Protein AF-A0A950ARW7-F1 (afdb_monomer_lite)

Structure (mmCIF, N/CA/C/O backbone):
data_AF-A0A950ARW7-F1
#
_entry.id   AF-A0A950ARW7-F1
#
loop_
_atom_site.group_PDB
_atom_site.id
_atom_site.type_symbol
_atom_site.label_atom_id
_atom_site.label_alt_id
_atom_site.label_comp_id
_atom_site.label_asym_id
_atom_site.label_entity_id
_atom_site.label_seq_id
_atom_site.pdbx_PDB_ins_code
_atom_site.Cartn_x
_atom_site.Cartn_y
_atom_site.Cartn_z
_atom_site.occupancy
_atom_site.B_iso_or_equiv
_atom_site.auth_seq_id
_atom_site.auth_comp_id
_atom_site.auth_asym_id
_atom_site.auth_atom_id
_atom_site.pdbx_PDB_model_num
ATOM 1 N N . MET A 1 1 ? -8.815 -13.427 31.956 1.00 40.75 1 MET A N 1
ATOM 2 C CA . MET A 1 1 ? -9.967 -13.671 31.059 1.00 40.75 1 MET A CA 1
ATOM 3 C C . MET A 1 1 ? -9.568 -13.318 29.632 1.00 40.75 1 MET A C 1
ATOM 5 O O . MET A 1 1 ? -9.245 -12.166 29.376 1.00 40.75 1 MET A O 1
ATOM 9 N N . ALA A 1 2 ? -9.499 -14.292 28.722 1.00 51.50 2 ALA A N 1
ATOM 10 C CA . ALA A 1 2 ? -9.146 -14.027 27.328 1.00 51.50 2 ALA A CA 1
ATOM 11 C C . ALA A 1 2 ? -10.356 -13.413 26.605 1.00 51.50 2 ALA A C 1
ATOM 13 O O . ALA A 1 2 ? -11.345 -14.097 26.350 1.00 51.50 2 ALA A O 1
ATOM 14 N N . GLY A 1 3 ? -10.300 -12.109 26.324 1.00 62.62 3 GLY A N 1
ATOM 15 C CA . GLY A 1 3 ? -11.359 -11.404 25.602 1.00 62.62 3 GLY A CA 1
ATOM 16 C C . GLY A 1 3 ? -11.624 -12.035 24.232 1.00 62.62 3 GLY A C 1
ATOM 17 O O . GLY A 1 3 ? -10.693 -12.389 23.504 1.00 62.62 3 GLY A O 1
ATOM 18 N N . LYS A 1 4 ? -12.904 -12.183 23.876 1.00 63.41 4 LYS A N 1
ATOM 19 C CA . LYS A 1 4 ? -13.348 -12.756 22.598 1.00 63.41 4 LYS A CA 1
ATOM 20 C C . LYS A 1 4 ? -12.755 -11.933 21.445 1.00 63.41 4 LYS A C 1
ATOM 22 O O . LYS A 1 4 ? -13.165 -10.796 21.219 1.00 63.41 4 LYS A O 1
ATOM 27 N N . ARG A 1 5 ? -11.769 -12.485 20.724 1.00 68.50 5 ARG A N 1
ATOM 28 C CA . ARG A 1 5 ? -11.152 -11.827 19.558 1.00 68.50 5 ARG A CA 1
ATOM 29 C C . ARG A 1 5 ? -12.230 -11.560 18.504 1.00 68.50 5 ARG A C 1
ATOM 31 O O . ARG A 1 5 ? -12.755 -12.500 17.909 1.00 68.50 5 ARG A O 1
ATOM 38 N N . ARG A 1 6 ? -12.548 -10.285 18.262 1.00 76.75 6 ARG A N 1
ATOM 39 C CA . ARG A 1 6 ? -13.436 -9.877 17.165 1.00 76.75 6 ARG A CA 1
ATOM 40 C C . ARG A 1 6 ? -12.775 -10.244 15.831 1.00 76.75 6 ARG A C 1
ATOM 42 O O . ARG A 1 6 ? -11.646 -9.839 15.557 1.00 76.75 6 ARG A O 1
ATOM 49 N N . ARG A 1 7 ? -13.458 -11.051 15.015 1.00 79.19 7 ARG A N 1
ATOM 50 C CA . ARG A 1 7 ? -13.048 -11.341 13.633 1.00 79.19 7 ARG A CA 1
ATOM 51 C C . ARG A 1 7 ? -13.668 -10.285 12.720 1.00 79.19 7 ARG A C 1
ATOM 53 O O . ARG A 1 7 ? -14.882 -10.143 12.697 1.00 79.19 7 ARG A O 1
ATOM 60 N N . HIS A 1 8 ? -12.828 -9.572 11.976 1.00 85.56 8 HIS A N 1
ATOM 61 C CA . HIS A 1 8 ? -13.255 -8.633 10.936 1.00 85.56 8 HIS A CA 1
ATOM 62 C C . HIS A 1 8 ? -13.233 -9.316 9.563 1.00 85.56 8 HIS A C 1
ATOM 64 O O . HIS A 1 8 ? -12.335 -10.131 9.309 1.00 85.56 8 HIS A O 1
ATOM 70 N N . SER A 1 9 ? -14.190 -8.976 8.693 1.00 84.88 9 SER A N 1
ATOM 71 C CA . SER A 1 9 ? -14.222 -9.448 7.302 1.00 84.88 9 SER A CA 1
ATOM 72 C C . SER A 1 9 ? -13.015 -8.928 6.511 1.00 84.88 9 SER A C 1
ATOM 74 O O . SER A 1 9 ? -12.373 -7.951 6.902 1.00 84.88 9 SER A O 1
ATOM 76 N N . ALA A 1 10 ? -12.682 -9.591 5.399 1.00 78.38 10 ALA A N 1
ATOM 77 C CA . ALA A 1 10 ? -11.599 -9.149 4.518 1.00 78.38 10 ALA A CA 1
ATOM 78 C C . ALA A 1 10 ? -11.880 -7.756 3.926 1.00 78.38 10 ALA A C 1
ATOM 80 O O . ALA A 1 10 ? -11.010 -6.890 3.990 1.00 78.38 10 ALA A O 1
ATOM 81 N N . SER A 1 11 ? -13.113 -7.521 3.466 1.00 76.19 11 SER A N 1
ATOM 82 C CA . SER A 1 11 ? -13.571 -6.235 2.925 1.00 76.19 11 SER A CA 1
ATOM 83 C C . SER A 1 11 ? -13.429 -5.088 3.928 1.00 76.19 11 SER A C 1
ATOM 85 O O . SER A 1 11 ? -12.872 -4.047 3.598 1.00 76.19 11 SER A O 1
ATOM 87 N N . PHE A 1 12 ? -13.825 -5.304 5.185 1.00 88.31 12 PHE A N 1
ATOM 88 C CA . PHE A 1 12 ? -13.695 -4.293 6.237 1.00 88.31 12 PHE A CA 1
ATOM 89 C C . PHE A 1 12 ? -12.229 -3.957 6.536 1.00 88.31 12 PHE A C 1
ATOM 91 O O . PHE A 1 12 ? -11.867 -2.796 6.702 1.00 88.31 12 PHE A O 1
ATOM 98 N N . LYS A 1 13 ? -11.352 -4.969 6.586 1.00 88.06 13 LYS A N 1
ATOM 99 C CA . LYS A 1 13 ? -9.912 -4.735 6.779 1.00 88.06 13 LYS A CA 1
ATOM 100 C C . LYS A 1 13 ? -9.313 -3.942 5.619 1.00 88.06 13 LYS A C 1
ATOM 102 O O . LYS A 1 13 ? -8.503 -3.053 5.868 1.00 88.06 13 LYS A O 1
ATOM 107 N N . ALA A 1 14 ? -9.709 -4.259 4.384 1.00 83.06 14 ALA A N 1
ATOM 108 C CA . ALA A 1 14 ? -9.261 -3.553 3.187 1.00 83.06 14 ALA A CA 1
ATOM 109 C C . ALA A 1 14 ? -9.722 -2.088 3.189 1.00 83.06 14 ALA A C 1
ATOM 111 O O . ALA A 1 14 ? -8.919 -1.200 2.914 1.00 83.06 14 ALA A O 1
ATOM 112 N N . GLU A 1 15 ? -10.971 -1.824 3.573 1.00 86.69 15 GLU A N 1
ATOM 113 C CA . GLU A 1 15 ? -11.518 -0.469 3.690 1.00 86.69 15 GLU A CA 1
ATOM 114 C C . GLU A 1 15 ? -10.745 0.372 4.716 1.00 86.69 15 GLU A C 1
ATOM 116 O O . GLU A 1 15 ? -10.244 1.451 4.395 1.00 86.69 15 GLU A O 1
ATOM 121 N N . VAL A 1 16 ? -10.557 -0.155 5.929 1.00 90.50 16 VAL A N 1
ATOM 122 C CA . VAL A 1 16 ? -9.812 0.536 6.993 1.00 90.50 16 VAL A CA 1
ATOM 123 C C . VAL A 1 16 ? -8.348 0.765 6.596 1.00 90.50 16 VAL A C 1
ATOM 125 O O . VAL A 1 16 ? -7.787 1.827 6.870 1.00 90.50 16 VAL A O 1
ATOM 128 N N . ALA A 1 17 ? -7.721 -0.204 5.924 1.00 87.25 17 ALA A N 1
ATOM 129 C CA . ALA A 1 17 ? -6.361 -0.066 5.413 1.00 87.25 17 ALA A CA 1
ATOM 130 C C . ALA A 1 17 ? -6.249 1.017 4.328 1.00 87.25 17 ALA A C 1
ATOM 132 O O . ALA A 1 17 ? -5.280 1.776 4.331 1.00 87.25 17 ALA A O 1
ATOM 133 N N . LEU A 1 18 ? -7.239 1.115 3.434 1.00 86.56 18 LEU A N 1
ATOM 134 C CA . LEU A 1 18 ? -7.289 2.121 2.374 1.00 86.56 18 LEU A CA 1
ATOM 135 C C . LEU A 1 18 ? -7.442 3.532 2.957 1.00 86.56 18 LEU A C 1
ATOM 137 O O . LEU A 1 18 ? -6.698 4.435 2.580 1.00 86.56 18 LEU A O 1
ATOM 141 N N . GLU A 1 19 ? -8.344 3.719 3.922 1.00 90.12 19 GLU A N 1
ATOM 142 C CA . GLU A 1 19 ? -8.496 4.996 4.633 1.00 90.12 19 GLU A CA 1
ATOM 143 C C . GLU A 1 19 ? -7.210 5.392 5.379 1.00 90.12 19 GLU A C 1
ATOM 145 O O . GLU A 1 19 ? -6.797 6.552 5.351 1.00 90.12 19 GLU A O 1
ATOM 150 N N . ALA A 1 20 ? -6.507 4.423 5.973 1.00 90.88 20 ALA A N 1
ATOM 151 C CA . ALA A 1 20 ? -5.210 4.659 6.605 1.00 90.88 20 ALA A CA 1
ATOM 152 C C . ALA A 1 20 ? -4.082 4.967 5.595 1.00 90.88 20 ALA A C 1
ATOM 154 O O . ALA A 1 20 ? -3.117 5.670 5.927 1.00 90.88 20 ALA A O 1
ATOM 155 N N . ALA A 1 21 ? -4.165 4.436 4.373 1.00 86.00 21 ALA A N 1
ATOM 156 C CA . ALA A 1 21 ? -3.211 4.696 3.296 1.00 86.00 21 ALA A CA 1
ATOM 157 C C . ALA A 1 21 ? -3.384 6.095 2.689 1.00 86.00 21 ALA A C 1
ATOM 159 O O . ALA A 1 21 ? -2.381 6.729 2.379 1.00 86.00 21 ALA A O 1
ATOM 160 N N . LYS A 1 22 ? -4.620 6.613 2.615 1.00 87.75 22 LYS A N 1
ATOM 161 C CA . LYS A 1 22 ? -4.919 7.982 2.153 1.00 87.75 22 LYS A CA 1
ATOM 162 C C . LYS A 1 22 ? -4.311 9.080 3.031 1.00 87.75 22 LYS A C 1
ATOM 164 O O . LYS A 1 22 ? -4.230 10.217 2.588 1.00 87.75 22 LYS A O 1
ATOM 169 N N . GLN A 1 23 ? -3.928 8.762 4.274 1.00 87.56 23 GLN A N 1
ATOM 170 C CA . GLN A 1 23 ? -3.320 9.695 5.241 1.00 87.56 23 GLN A CA 1
ATOM 171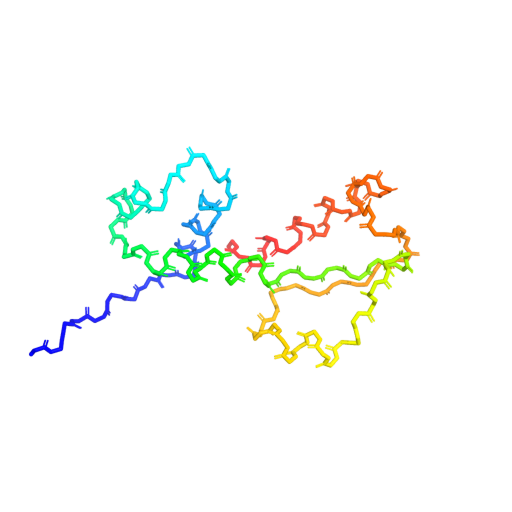 C C . GLN A 1 23 ? -4.142 10.968 5.527 1.00 87.56 23 GLN A C 1
ATOM 173 O O . GLN A 1 23 ? -3.640 11.902 6.139 1.00 87.56 23 GLN A O 1
ATOM 178 N N . THR A 1 24 ? -5.427 10.993 5.167 1.00 93.06 24 THR A N 1
ATOM 179 C CA . THR A 1 24 ? -6.338 12.114 5.447 1.00 93.06 24 THR A CA 1
ATOM 180 C C . THR A 1 24 ? -6.734 12.208 6.918 1.00 93.06 24 THR A C 1
ATOM 182 O O . THR A 1 24 ? -7.207 13.246 7.363 1.00 93.06 24 THR A O 1
ATOM 185 N N . LYS A 1 25 ? -6.616 11.099 7.655 1.00 92.06 25 LYS A N 1
ATOM 186 C CA . LYS A 1 25 ? -6.936 10.990 9.079 1.00 92.06 25 LYS A CA 1
ATOM 187 C C . LYS A 1 25 ? -5.828 10.226 9.787 1.00 92.06 25 LYS A C 1
ATOM 189 O O . LYS A 1 25 ? -5.197 9.340 9.203 1.00 92.06 25 LYS A O 1
ATOM 194 N N . THR A 1 26 ? -5.604 10.547 11.051 1.00 95.00 26 THR A N 1
ATOM 195 C CA . THR A 1 26 ? -4.644 9.841 11.895 1.00 95.00 26 THR A CA 1
ATOM 196 C C . THR A 1 26 ? -5.151 8.442 12.247 1.00 95.00 26 THR A C 1
ATOM 198 O O . THR A 1 26 ? -6.349 8.152 12.245 1.00 95.00 26 THR A O 1
ATOM 201 N N . ILE A 1 27 ? -4.229 7.551 12.613 1.00 90.44 27 ILE A N 1
ATOM 202 C CA . ILE A 1 27 ? -4.573 6.186 13.037 1.00 90.44 27 ILE A CA 1
ATOM 203 C C . ILE A 1 27 ? -5.460 6.204 14.293 1.00 90.44 27 ILE A C 1
ATOM 205 O O . ILE A 1 27 ? -6.329 5.348 14.438 1.00 90.44 27 ILE A O 1
ATOM 209 N N . ALA A 1 28 ? -5.281 7.189 15.179 1.00 91.94 28 ALA A N 1
ATOM 210 C CA . ALA A 1 28 ? -6.095 7.348 16.382 1.00 91.94 28 ALA A CA 1
ATOM 211 C C . ALA A 1 28 ? -7.553 7.719 16.056 1.00 91.94 28 ALA A C 1
ATOM 213 O O . ALA A 1 28 ? -8.483 7.157 16.634 1.00 91.94 28 ALA A O 1
ATOM 214 N N . GLU A 1 29 ? -7.767 8.612 15.088 1.00 92.94 29 GLU A N 1
ATOM 215 C CA . GLU A 1 29 ? -9.112 8.969 14.621 1.00 92.94 29 GLU A CA 1
ATOM 216 C C . GLU A 1 29 ? -9.794 7.789 13.924 1.00 92.94 29 GLU A C 1
ATOM 218 O O . GLU A 1 29 ? -10.959 7.495 14.198 1.00 92.94 29 GLU A O 1
ATOM 223 N N . LEU A 1 30 ? -9.056 7.062 13.077 1.00 93.75 30 LEU A N 1
ATOM 224 C CA . LEU A 1 30 ? -9.536 5.837 12.428 1.00 93.75 30 LEU A CA 1
ATOM 225 C C . LEU A 1 30 ? -9.900 4.757 13.452 1.00 93.75 30 LEU A C 1
ATOM 227 O O . LEU A 1 30 ? -10.946 4.123 13.328 1.00 93.75 30 LEU A O 1
ATOM 231 N N . ALA A 1 31 ? -9.094 4.594 14.501 1.00 93.94 31 ALA A N 1
ATOM 232 C CA . ALA A 1 31 ? -9.378 3.669 15.593 1.00 93.94 31 ALA A CA 1
ATOM 233 C C . ALA A 1 31 ? -10.700 3.992 16.296 1.00 93.94 31 ALA A C 1
ATOM 235 O O . ALA A 1 31 ? -11.484 3.084 16.581 1.00 93.94 31 ALA A O 1
ATOM 236 N N . LYS A 1 32 ? -10.979 5.283 16.514 1.00 93.94 32 LYS A N 1
ATOM 237 C CA . LYS A 1 32 ? -12.234 5.743 17.115 1.00 93.94 32 LYS A CA 1
ATOM 238 C C . LYS A 1 32 ? -13.435 5.511 16.194 1.00 93.94 32 LYS A C 1
ATOM 240 O O . LYS A 1 32 ? -14.440 4.981 16.658 1.00 93.94 32 LYS A O 1
ATOM 245 N N . MET A 1 33 ? -13.341 5.869 14.910 1.00 93.25 33 MET A N 1
ATOM 246 C CA . MET A 1 33 ? -14.463 5.725 13.965 1.00 93.25 33 MET A CA 1
ATOM 247 C C . MET A 1 33 ? -14.808 4.265 13.678 1.00 93.25 33 MET A C 1
ATOM 249 O O . MET A 1 33 ? -15.975 3.890 13.720 1.00 93.25 33 MET A O 1
ATOM 253 N N . PHE A 1 34 ? -13.800 3.435 13.408 1.00 92.50 34 PHE A N 1
ATOM 254 C CA . PHE A 1 34 ? -14.009 2.038 13.027 1.00 92.50 34 PHE A CA 1
ATOM 255 C C . PHE A 1 34 ? -14.077 1.087 14.232 1.00 92.50 34 PHE A C 1
ATOM 257 O O . PHE A 1 34 ? -14.316 -0.106 14.053 1.00 92.50 34 PHE A O 1
ATOM 264 N N . GLN A 1 35 ? -13.877 1.591 15.457 1.00 91.19 35 GLN A N 1
ATOM 265 C CA . GLN A 1 35 ? -13.777 0.801 16.694 1.00 91.19 35 GLN A CA 1
ATOM 266 C C . GLN A 1 35 ? -12.757 -0.348 16.591 1.00 91.19 35 GLN A C 1
ATOM 268 O O . GLN A 1 35 ? -12.998 -1.476 17.036 1.00 91.19 35 GLN A O 1
ATOM 273 N N . VAL A 1 36 ? -11.608 -0.057 15.983 1.00 92.62 36 VAL A N 1
ATOM 274 C CA . VAL A 1 36 ? -10.500 -0.998 15.775 1.00 92.62 36 VAL A CA 1
ATOM 275 C C . VAL A 1 36 ? -9.287 -0.513 16.552 1.00 92.62 36 VAL A C 1
ATOM 277 O O . VAL A 1 36 ? -9.018 0.681 16.625 1.00 92.62 36 VAL A O 1
ATOM 280 N N . HIS A 1 37 ? -8.509 -1.435 17.113 1.00 93.12 37 HIS A N 1
ATOM 281 C CA . HIS A 1 37 ? -7.290 -1.065 17.822 1.00 93.12 37 HIS A CA 1
ATOM 282 C C . HIS A 1 37 ? -6.234 -0.463 16.861 1.00 93.12 37 HIS A C 1
ATOM 284 O O . HIS A 1 37 ? -5.971 -1.067 15.817 1.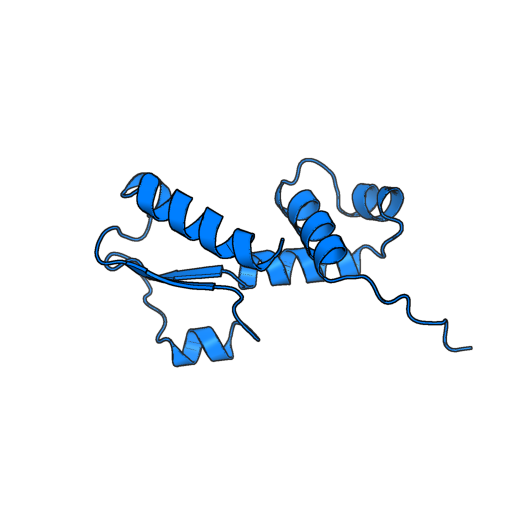00 93.12 37 HIS A O 1
ATOM 290 N N . PRO A 1 38 ? -5.541 0.643 17.212 1.00 92.62 38 PRO A N 1
ATOM 291 C CA . PRO A 1 38 ? -4.569 1.321 16.339 1.00 92.62 38 PRO A CA 1
ATOM 292 C C . PRO A 1 38 ? -3.523 0.400 15.695 1.00 92.62 38 PRO A C 1
ATOM 294 O O . PRO A 1 38 ? -3.241 0.495 14.504 1.00 92.62 38 PRO A O 1
ATOM 297 N N . VAL A 1 39 ? -2.989 -0.556 16.463 1.00 93.31 39 VAL A N 1
ATOM 298 C CA . VAL A 1 39 ? -1.998 -1.532 15.965 1.00 93.31 39 VAL A CA 1
ATOM 299 C C . VAL A 1 39 ? -2.549 -2.387 14.818 1.00 93.31 39 VAL A C 1
ATOM 301 O O . VAL A 1 39 ? -1.815 -2.685 13.879 1.00 93.31 39 VAL A O 1
ATOM 304 N N . GLN A 1 40 ? -3.831 -2.766 14.858 1.00 90.56 40 GLN A N 1
ATOM 305 C CA . GLN A 1 40 ? -4.445 -3.557 13.787 1.00 90.56 40 GLN A CA 1
ATOM 306 C C . GLN A 1 40 ? -4.568 -2.736 12.502 1.00 90.56 40 GLN A C 1
ATOM 308 O O . GLN A 1 40 ? -4.281 -3.251 11.427 1.00 90.56 40 GLN A O 1
ATOM 313 N N . ILE A 1 41 ? -4.906 -1.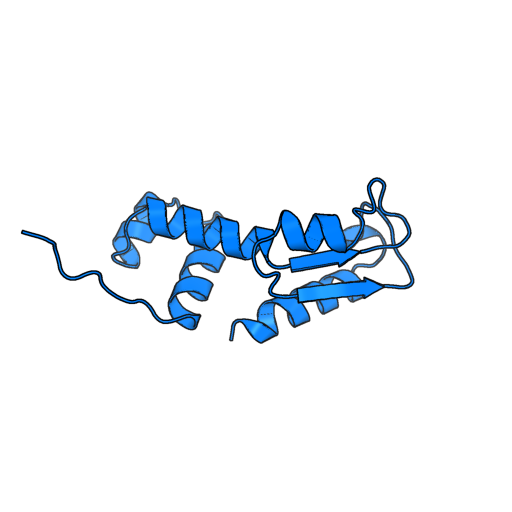450 12.618 1.00 91.56 41 ILE A N 1
ATOM 314 C CA . ILE A 1 41 ? -4.979 -0.523 11.481 1.00 91.56 41 ILE A CA 1
ATOM 315 C C . ILE A 1 41 ? -3.605 -0.380 10.823 1.00 91.56 41 ILE A C 1
ATOM 317 O O . ILE A 1 41 ? -3.491 -0.514 9.607 1.00 91.56 41 ILE A O 1
ATOM 321 N N . SER A 1 42 ? -2.545 -0.188 11.617 1.00 89.19 42 SER A N 1
ATOM 322 C CA . SER A 1 42 ? -1.169 -0.133 11.106 1.00 89.19 42 SER A CA 1
ATOM 323 C C . SER A 1 42 ? -0.769 -1.420 10.385 1.00 89.19 42 SER A C 1
ATOM 325 O O . SER A 1 42 ? -0.158 -1.369 9.320 1.00 89.19 42 SER A O 1
ATOM 327 N N . GLN A 1 43 ? -1.127 -2.579 10.944 1.00 87.38 43 GLN A N 1
ATOM 328 C CA . GLN A 1 43 ? -0.848 -3.875 10.327 1.00 87.38 43 GLN A CA 1
ATOM 329 C C . GLN A 1 43 ? -1.598 -4.054 9.007 1.00 87.38 43 GLN A C 1
ATOM 331 O O . GLN A 1 43 ? -0.987 -4.481 8.033 1.00 87.38 43 GLN A O 1
ATOM 336 N N . TRP A 1 44 ? -2.886 -3.709 8.942 1.00 87.94 44 TRP A N 1
ATOM 337 C CA . TRP A 1 44 ? -3.669 -3.838 7.710 1.00 87.94 44 TRP A CA 1
ATOM 338 C C . TRP A 1 44 ? -3.212 -2.847 6.641 1.00 87.94 44 TRP A C 1
ATOM 340 O O . TRP A 1 44 ? -3.089 -3.232 5.484 1.00 87.94 44 TRP A O 1
ATOM 350 N N . LYS A 1 45 ? -2.863 -1.609 7.022 1.00 87.19 45 LYS A N 1
ATOM 351 C CA . LYS A 1 45 ? -2.219 -0.641 6.121 1.00 87.19 45 LYS A CA 1
ATOM 352 C C . LYS A 1 45 ? -0.928 -1.210 5.542 1.00 87.19 45 LYS A C 1
ATOM 354 O O . LYS A 1 45 ? -0.723 -1.152 4.336 1.00 87.19 45 LYS A O 1
ATOM 359 N N . LYS A 1 46 ? -0.067 -1.770 6.393 1.00 83.00 46 LYS A N 1
ATOM 360 C CA . LYS A 1 46 ? 1.182 -2.389 5.950 1.00 83.00 46 LYS A CA 1
ATOM 361 C C . LYS A 1 46 ? 0.9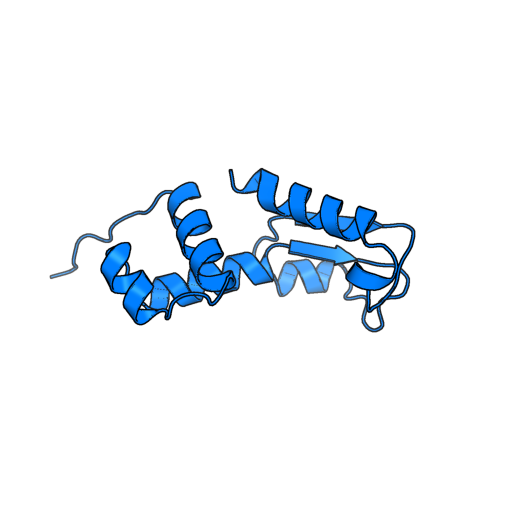14 -3.552 4.993 1.00 83.00 46 LYS A C 1
ATOM 363 O O . LYS A 1 46 ? 1.461 -3.555 3.906 1.00 83.00 46 LYS A O 1
ATOM 368 N N . GLN A 1 47 ? 0.016 -4.472 5.348 1.00 77.44 47 GLN A N 1
ATOM 369 C CA . GLN A 1 47 ? -0.373 -5.601 4.490 1.00 77.44 47 GLN A CA 1
ATOM 370 C C . GLN A 1 47 ? -0.920 -5.159 3.129 1.00 77.44 47 GLN A C 1
ATOM 372 O O . GLN A 1 47 ? -0.651 -5.813 2.127 1.00 77.44 47 GLN A O 1
ATOM 377 N N . LEU A 1 48 ? -1.672 -4.058 3.089 1.00 76.81 48 LEU A N 1
ATOM 378 C CA . LEU A 1 48 ? -2.193 -3.489 1.852 1.00 76.81 48 LEU A CA 1
ATOM 379 C C . LEU A 1 48 ? -1.069 -2.968 0.947 1.00 76.81 48 LEU A C 1
ATOM 381 O O . LEU A 1 48 ? -1.061 -3.259 -0.244 1.00 76.81 48 LEU A O 1
ATOM 385 N N . LEU A 1 49 ? -0.123 -2.217 1.516 1.00 73.75 49 LEU A N 1
ATOM 386 C CA . LEU A 1 49 ? 1.008 -1.639 0.782 1.00 73.75 49 LEU A CA 1
ATOM 387 C C . LEU A 1 49 ? 2.026 -2.703 0.350 1.00 73.75 49 LEU A C 1
ATOM 389 O O . LEU A 1 49 ? 2.579 -2.626 -0.740 1.00 73.75 49 LEU A O 1
ATOM 393 N N . ASP A 1 50 ? 2.216 -3.722 1.182 1.00 68.62 50 ASP A N 1
ATOM 394 C CA . ASP A 1 50 ? 3.094 -4.866 0.938 1.00 68.62 50 ASP A CA 1
ATOM 395 C C . ASP A 1 50 ? 2.474 -5.876 -0.056 1.00 68.62 50 ASP A C 1
ATOM 397 O O . ASP A 1 50 ? 3.148 -6.775 -0.553 1.00 68.62 50 ASP A O 1
ATOM 401 N N . GLY A 1 51 ? 1.173 -5.773 -0.338 1.00 62.91 51 GLY A N 1
ATOM 402 C CA . GLY A 1 51 ? 0.421 -6.777 -1.088 1.00 62.91 51 GLY A CA 1
ATOM 403 C C . GLY A 1 51 ? 0.490 -6.662 -2.611 1.00 62.91 51 GLY A C 1
ATOM 404 O O . GLY A 1 51 ? 0.130 -7.620 -3.292 1.00 62.91 51 GLY A O 1
ATOM 405 N N . ALA A 1 52 ? 0.922 -5.531 -3.166 1.00 58.88 52 ALA A N 1
ATOM 406 C CA . ALA A 1 52 ? 0.873 -5.281 -4.605 1.00 58.88 52 ALA A CA 1
ATOM 407 C C . ALA A 1 52 ? 2.264 -4.945 -5.151 1.00 58.88 52 ALA A C 1
ATOM 409 O O . ALA A 1 52 ? 2.797 -3.871 -4.889 1.00 58.88 52 ALA A O 1
ATOM 410 N N . ALA A 1 53 ? 2.836 -5.851 -5.947 1.00 63.31 53 ALA A N 1
ATOM 411 C CA . ALA A 1 53 ? 4.115 -5.637 -6.617 1.00 63.31 53 ALA A CA 1
ATOM 412 C C . ALA A 1 53 ? 3.933 -5.727 -8.138 1.00 63.31 53 ALA A C 1
ATOM 414 O O . ALA A 1 53 ? 3.487 -6.744 -8.665 1.00 63.31 53 ALA A O 1
ATOM 415 N N . SER A 1 54 ? 4.294 -4.667 -8.860 1.00 59.75 54 SER A N 1
ATOM 416 C CA . SER A 1 54 ? 4.410 -4.696 -10.322 1.00 59.75 54 SER A CA 1
ATOM 417 C C . SER A 1 54 ? 5.877 -4.530 -10.695 1.00 59.75 54 SER A C 1
ATOM 419 O O . SER A 1 54 ? 6.518 -3.581 -10.254 1.00 59.75 54 SER A O 1
ATOM 421 N N . LE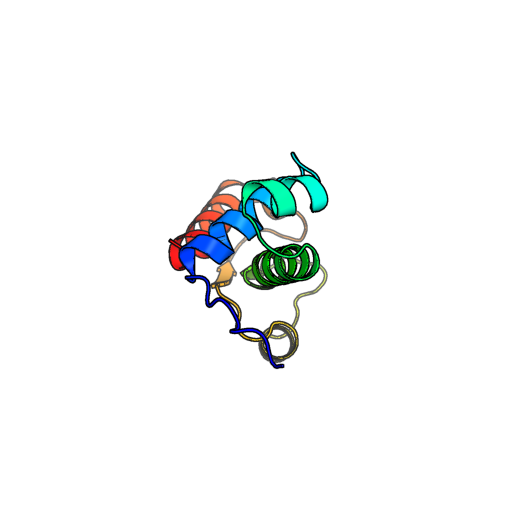U A 1 55 ? 6.419 -5.464 -11.476 1.00 63.41 55 LEU A N 1
ATOM 422 C CA . LEU A 1 55 ? 7.796 -5.403 -11.954 1.00 63.41 55 LEU A CA 1
ATOM 423 C C . LEU A 1 55 ? 7.840 -4.711 -13.313 1.00 63.41 55 LEU A C 1
ATOM 425 O O . LEU A 1 55 ? 7.429 -5.289 -14.322 1.00 63.41 55 LEU A O 1
ATOM 429 N N . PHE A 1 56 ? 8.371 -3.491 -13.310 1.00 69.19 56 PHE A N 1
ATOM 430 C CA . PHE A 1 56 ? 8.678 -2.715 -14.504 1.00 69.19 56 PHE A CA 1
ATOM 431 C C . PHE A 1 56 ? 10.100 -3.042 -14.998 1.00 69.19 56 PHE A C 1
ATOM 433 O O . PHE A 1 56 ? 11.013 -3.227 -14.187 1.00 69.19 56 PHE A O 1
ATOM 440 N N . PRO A 1 57 ? 10.330 -3.145 -16.317 1.00 67.94 57 PRO A N 1
ATOM 441 C CA . PRO A 1 57 ? 11.611 -3.572 -16.865 1.00 67.94 57 PRO A CA 1
ATOM 442 C C . PRO A 1 57 ? 12.722 -2.536 -16.686 1.00 67.94 57 PRO A C 1
ATOM 444 O O . PRO A 1 57 ? 13.876 -2.914 -16.719 1.00 67.94 57 PRO A O 1
ATOM 447 N N . GLY A 1 58 ? 12.445 -1.255 -16.469 1.00 70.50 58 GLY A N 1
ATOM 448 C CA . GLY A 1 58 ? 13.457 -0.234 -16.159 1.00 70.50 58 GLY A CA 1
ATOM 449 C C . GLY A 1 58 ? 13.656 0.015 -14.658 1.00 70.50 58 GLY A C 1
ATOM 450 O O . GLY A 1 58 ? 14.257 1.017 -14.289 1.00 70.50 58 GLY A O 1
ATOM 451 N N . GLU A 1 59 ? 13.103 -0.834 -13.787 1.00 72.44 59 GLU A N 1
ATOM 452 C CA . GLU A 1 59 ? 13.248 -0.709 -12.333 1.00 72.44 59 GLU A CA 1
ATOM 453 C C . GLU A 1 59 ? 14.713 -0.928 -11.907 1.00 72.44 59 GLU A C 1
ATOM 455 O O . GLU A 1 59 ? 15.364 -1.869 -12.378 1.00 72.44 59 GLU A O 1
ATOM 460 N N . ILE A 1 60 ? 15.223 -0.069 -11.012 1.00 69.06 60 ILE A N 1
ATOM 461 C CA . ILE A 1 60 ? 16.620 -0.072 -10.535 1.00 69.06 60 ILE A CA 1
ATOM 462 C C . ILE A 1 60 ? 16.906 -1.362 -9.764 1.00 69.06 60 ILE A C 1
ATOM 464 O O . ILE A 1 60 ? 17.980 -1.949 -9.893 1.00 69.06 60 ILE A O 1
ATOM 468 N N . TYR A 1 61 ? 15.926 -1.839 -8.993 1.00 67.12 61 TYR A N 1
ATOM 469 C CA . TYR A 1 61 ? 16.028 -3.089 -8.252 1.00 67.12 61 TYR A CA 1
ATOM 470 C C . TYR A 1 61 ? 14.917 -4.067 -8.641 1.00 67.12 61 TYR A C 1
ATOM 472 O O . TYR A 1 61 ? 13.805 -4.049 -8.112 1.00 67.12 61 TYR A O 1
ATOM 480 N N . ARG A 1 62 ? 15.237 -4.988 -9.555 1.00 67.00 62 ARG A N 1
ATOM 481 C CA . ARG A 1 62 ? 14.341 -6.086 -9.938 1.00 67.00 62 ARG A CA 1
ATOM 482 C C . ARG A 1 62 ? 14.522 -7.252 -8.978 1.00 67.00 62 ARG A C 1
ATOM 484 O O . ARG A 1 62 ? 15.293 -8.174 -9.244 1.00 67.00 62 ARG A O 1
ATOM 491 N N . ALA A 1 63 ? 13.812 -7.209 -7.854 1.00 65.75 63 ALA A N 1
ATOM 492 C CA . ALA A 1 63 ? 13.799 -8.324 -6.916 1.00 65.75 63 ALA A CA 1
ATOM 493 C C . ALA A 1 63 ? 13.380 -9.623 -7.644 1.00 65.75 63 ALA A C 1
ATOM 495 O O . ALA A 1 63 ? 12.329 -9.648 -8.298 1.00 65.75 63 ALA A O 1
ATOM 496 N N . PRO A 1 64 ? 14.166 -10.715 -7.549 1.00 71.69 64 PRO A N 1
ATOM 497 C CA . PRO A 1 64 ? 13.741 -12.016 -8.041 1.00 71.69 64 PRO A CA 1
ATOM 498 C C . PRO A 1 64 ? 12.406 -12.408 -7.408 1.00 71.69 64 PRO A C 1
ATOM 500 O O . PRO A 1 64 ? 12.191 -12.189 -6.217 1.00 71.69 64 PRO A O 1
ATOM 503 N N . ARG A 1 65 ? 11.521 -13.042 -8.184 1.00 68.00 65 ARG A N 1
ATOM 504 C CA . ARG A 1 65 ? 10.177 -13.430 -7.723 1.00 68.00 65 ARG A CA 1
ATOM 505 C C . ARG A 1 65 ? 10.208 -14.214 -6.404 1.00 68.00 65 ARG A C 1
ATOM 507 O O . ARG A 1 65 ? 9.406 -13.940 -5.524 1.00 68.00 65 ARG A O 1
ATOM 514 N N . SER A 1 66 ? 11.181 -15.109 -6.237 1.00 73.06 66 SER A N 1
ATOM 515 C CA . SER A 1 66 ? 11.380 -15.898 -5.014 1.00 73.06 66 SER A CA 1
ATOM 516 C C . SER A 1 66 ? 11.705 -15.055 -3.774 1.00 73.06 66 SER A C 1
ATOM 518 O O . SER A 1 66 ? 11.339 -15.428 -2.662 1.00 73.06 66 SER A O 1
ATOM 520 N N . TRP A 1 67 ? 12.378 -13.914 -3.947 1.00 71.06 67 TRP A N 1
ATOM 521 C CA . TRP A 1 67 ? 12.619 -12.940 -2.882 1.00 71.06 67 TRP A CA 1
ATOM 522 C C . TRP A 1 67 ? 11.361 -12.131 -2.578 1.00 71.06 67 TRP A C 1
ATOM 524 O O . TRP A 1 67 ? 11.016 -11.969 -1.411 1.00 71.06 67 TRP A O 1
ATOM 534 N N . THR A 1 68 ? 10.639 -11.683 -3.608 1.00 67.38 68 THR A N 1
ATOM 535 C CA . THR A 1 68 ? 9.349 -10.994 -3.459 1.00 67.38 68 THR A CA 1
ATOM 536 C C . THR A 1 68 ? 8.347 -11.876 -2.707 1.00 67.38 68 THR A C 1
ATOM 538 O O . THR A 1 68 ? 7.781 -11.448 -1.712 1.00 67.38 68 THR A O 1
ATOM 541 N N . GLU A 1 69 ? 8.192 -13.140 -3.096 1.00 67.75 69 GLU A N 1
ATOM 542 C CA . GLU A 1 69 ? 7.277 -14.095 -2.451 1.00 67.75 69 GLU A CA 1
ATOM 543 C C . GLU A 1 69 ? 7.680 -14.448 -1.010 1.00 67.75 69 GLU A C 1
ATOM 545 O O . GLU A 1 69 ? 6.826 -14.775 -0.186 1.00 67.75 69 GLU A O 1
ATOM 550 N N . ARG A 1 70 ? 8.977 -14.377 -0.681 1.00 68.38 70 ARG A N 1
ATOM 551 C CA . ARG A 1 70 ? 9.479 -14.623 0.678 1.00 68.38 70 ARG A CA 1
ATOM 552 C C . ARG A 1 70 ? 9.295 -13.410 1.591 1.00 68.38 70 ARG A C 1
ATOM 554 O O . ARG A 1 70 ? 8.945 -13.580 2.758 1.00 68.38 70 ARG A O 1
ATOM 561 N N . SER A 1 71 ? 9.553 -12.210 1.076 1.00 62.41 71 SER A N 1
ATOM 562 C CA . SER A 1 71 ? 9.471 -10.953 1.831 1.00 62.41 71 SER A CA 1
ATOM 563 C C . SER A 1 71 ? 8.029 -10.478 1.999 1.00 62.41 71 SER A C 1
ATOM 565 O O . SER A 1 71 ? 7.647 -10.026 3.078 1.00 62.41 71 SER A O 1
ATOM 567 N N . TYR A 1 72 ? 7.210 -10.633 0.960 1.00 62.84 72 TYR A N 1
ATOM 568 C CA . TYR A 1 72 ? 5.791 -10.317 0.983 1.00 62.84 72 TYR A CA 1
ATOM 569 C C . TYR A 1 72 ? 5.018 -11.599 1.272 1.00 62.84 72 TYR A C 1
ATOM 571 O O . TYR A 1 72 ? 4.826 -12.451 0.410 1.00 62.84 72 TYR A O 1
ATOM 579 N N . ARG A 1 73 ? 4.598 -11.774 2.527 1.00 57.41 73 ARG A N 1
ATOM 580 C CA . ARG A 1 73 ? 3.839 -12.956 2.947 1.00 57.41 73 ARG A CA 1
ATOM 581 C C . ARG A 1 73 ? 2.445 -12.899 2.297 1.00 57.41 73 ARG A C 1
ATOM 583 O O . ARG A 1 73 ? 1.551 -12.271 2.853 1.00 57.41 73 ARG A O 1
ATOM 590 N N . ASN A 1 74 ? 2.285 -13.578 1.157 1.00 57.84 74 ASN A N 1
ATOM 591 C CA . ASN A 1 74 ? 1.066 -13.671 0.335 1.00 57.84 74 ASN A CA 1
ATOM 592 C C . ASN A 1 74 ? 0.727 -12.384 -0.461 1.00 57.84 74 ASN A C 1
ATOM 594 O O . ASN A 1 74 ? -0.195 -11.661 -0.075 1.00 57.84 74 ASN A O 1
ATOM 598 N N . PRO A 1 75 ? 1.453 -12.076 -1.556 1.00 62.41 75 PRO A N 1
ATOM 599 C CA . PRO A 1 75 ? 1.148 -10.918 -2.389 1.00 62.41 75 PRO A CA 1
ATOM 600 C C . PRO A 1 75 ? -0.232 -11.078 -3.039 1.00 62.41 75 PRO A C 1
ATOM 602 O O . PRO A 1 75 ? -0.541 -12.089 -3.665 1.00 62.41 75 PRO A O 1
ATOM 605 N N . ILE A 1 76 ? -1.059 -10.052 -2.875 1.00 62.75 76 ILE A N 1
ATOM 606 C CA . ILE A 1 76 ? -2.424 -9.930 -3.392 1.00 62.75 76 ILE A CA 1
ATOM 607 C C . ILE A 1 76 ? -2.418 -9.747 -4.923 1.00 62.75 76 ILE A C 1
ATOM 609 O O . ILE A 1 76 ? -3.402 -10.076 -5.589 1.00 62.75 76 ILE A O 1
ATOM 613 N N . TYR A 1 77 ? -1.310 -9.246 -5.488 1.00 64.69 77 TYR A N 1
ATOM 614 C CA . TYR A 1 77 ? -1.134 -9.019 -6.922 1.00 64.69 77 TYR A CA 1
ATOM 615 C C . TYR A 1 77 ? 0.348 -8.998 -7.327 1.00 64.69 77 TYR A C 1
ATOM 617 O O . TYR A 1 77 ? 1.151 -8.276 -6.730 1.00 64.69 77 TYR A O 1
ATOM 625 N N . TYR A 1 78 ? 0.698 -9.764 -8.365 1.00 67.44 78 TYR A N 1
ATOM 626 C CA . TYR A 1 78 ? 2.008 -9.736 -9.018 1.00 67.44 78 TYR A CA 1
ATOM 627 C C . TYR A 1 78 ? 1.819 -9.600 -10.526 1.00 67.44 78 TYR A C 1
ATOM 629 O O . TYR A 1 78 ? 1.188 -10.457 -11.144 1.00 67.44 78 TYR A O 1
ATOM 637 N N . ASN A 1 79 ? 2.392 -8.554 -11.116 1.00 73.25 79 ASN A N 1
ATOM 638 C CA . ASN A 1 79 ? 2.365 -8.344 -12.560 1.00 73.25 79 ASN A CA 1
ATOM 639 C C . ASN A 1 79 ? 3.768 -8.068 -13.101 1.00 73.25 79 ASN A C 1
ATOM 641 O O . ASN A 1 79 ? 4.567 -7.390 -12.453 1.00 73.25 79 ASN A O 1
ATOM 645 N N . ARG A 1 80 ? 4.059 -8.575 -14.299 1.00 72.50 80 ARG A N 1
ATOM 646 C CA . ARG A 1 80 ? 5.243 -8.202 -15.078 1.00 72.50 80 ARG A CA 1
ATOM 647 C C . ARG A 1 80 ? 4.760 -7.435 -16.293 1.00 72.50 80 ARG A C 1
ATOM 649 O O . ARG A 1 80 ? 3.902 -7.932 -17.011 1.00 72.50 80 ARG A O 1
ATOM 656 N N . VAL A 1 81 ? 5.297 -6.242 -16.499 1.00 78.06 81 VAL A N 1
ATOM 657 C CA . VAL A 1 81 ? 4.962 -5.411 -17.659 1.00 78.06 81 VAL A CA 1
ATOM 658 C C . VAL A 1 81 ? 6.150 -5.325 -18.607 1.00 78.06 81 VAL A C 1
ATOM 660 O O . VAL A 1 81 ? 7.297 -5.457 -18.186 1.00 78.06 81 VAL A O 1
ATOM 663 N N . ASP A 1 82 ? 5.876 -5.083 -19.887 1.00 76.06 82 ASP A N 1
ATOM 664 C CA . ASP A 1 82 ? 6.907 -5.052 -20.932 1.00 76.06 82 ASP A CA 1
ATOM 665 C C . ASP A 1 82 ? 7.570 -3.672 -21.096 1.00 76.06 82 ASP A C 1
ATOM 667 O O . ASP A 1 82 ? 8.557 -3.541 -21.820 1.00 76.06 82 ASP A O 1
ATOM 671 N N . LYS A 1 83 ? 7.042 -2.621 -20.442 1.00 76.00 83 LYS A N 1
ATOM 672 C CA . LYS A 1 83 ? 7.500 -1.223 -20.579 1.00 76.00 83 LYS A CA 1
ATOM 673 C C . LYS A 1 83 ? 7.453 -0.448 -19.257 1.00 76.00 83 LYS A C 1
ATOM 675 O O . LYS A 1 83 ? 6.631 -0.750 -18.398 1.00 76.00 83 LYS A O 1
ATOM 680 N N . GLY A 1 84 ? 8.293 0.588 -19.152 1.00 78.88 84 GLY A N 1
ATOM 681 C CA . GLY A 1 84 ? 8.413 1.507 -18.006 1.00 78.88 84 GLY A CA 1
ATOM 682 C C . GLY A 1 84 ? 9.567 1.163 -17.063 1.00 78.88 84 GLY A C 1
ATOM 683 O O . GLY A 1 84 ? 10.096 0.053 -17.122 1.00 78.88 84 GLY A O 1
ATOM 684 N N . GLY A 1 85 ? 9.968 2.107 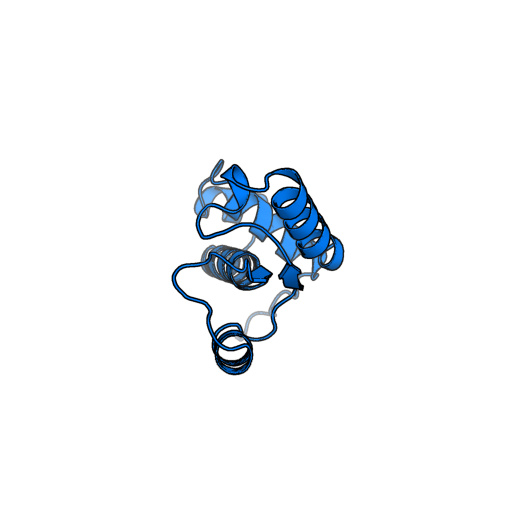-16.214 1.00 79.56 85 GLY A N 1
ATOM 685 C CA . GLY A 1 85 ? 11.073 1.950 -15.274 1.00 79.56 85 GLY A CA 1
ATOM 686 C C . GLY A 1 85 ? 10.745 2.281 -13.824 1.00 79.56 85 GLY A C 1
ATOM 687 O O . GLY A 1 85 ? 9.643 2.001 -13.356 1.00 79.56 85 GLY A O 1
ATOM 688 N N . HIS A 1 86 ? 11.735 2.812 -13.104 1.00 76.81 86 HIS A N 1
ATOM 689 C CA . HIS A 1 86 ? 11.639 3.119 -11.672 1.00 76.81 86 HIS A CA 1
ATOM 690 C C . HIS A 1 86 ? 10.499 4.094 -11.351 1.00 76.81 86 HIS A C 1
ATOM 692 O O . HIS A 1 86 ? 9.814 3.961 -10.338 1.00 76.81 86 HIS A O 1
ATOM 698 N N . PHE A 1 87 ? 10.234 5.049 -12.248 1.00 80.38 87 PHE A N 1
ATOM 699 C CA . PHE A 1 87 ? 9.153 6.018 -12.092 1.00 80.38 87 PHE A CA 1
ATOM 700 C C . PHE A 1 87 ? 7.925 5.591 -12.894 1.00 80.38 87 PHE A C 1
ATOM 702 O O . PHE A 1 87 ? 7.360 6.374 -13.652 1.00 80.38 87 PHE A O 1
ATOM 709 N N . ALA A 1 88 ? 7.478 4.347 -12.709 1.00 82.31 88 ALA A N 1
ATOM 710 C CA . ALA A 1 88 ? 6.354 3.743 -13.425 1.00 82.31 88 ALA A CA 1
ATOM 711 C C . ALA A 1 88 ? 5.099 4.631 -13.529 1.00 82.31 88 ALA A C 1
ATOM 713 O O . ALA A 1 88 ? 4.483 4.710 -14.590 1.00 82.31 88 ALA A O 1
ATOM 714 N N . ALA A 1 89 ? 4.741 5.333 -12.448 1.00 83.44 89 ALA A N 1
ATOM 715 C CA . ALA A 1 89 ? 3.592 6.240 -12.417 1.00 83.44 89 ALA A CA 1
ATOM 716 C C . ALA A 1 89 ? 3.739 7.453 -13.356 1.00 83.44 89 ALA A C 1
ATOM 718 O O . ALA A 1 89 ? 2.736 7.998 -13.806 1.00 83.44 89 ALA A O 1
ATOM 719 N N . TRP A 1 90 ? 4.973 7.867 -13.648 1.00 82.00 90 TRP A N 1
ATOM 720 C CA . TRP A 1 90 ? 5.298 8.979 -14.541 1.00 82.00 90 TRP A CA 1
ATOM 721 C C . TRP A 1 90 ? 5.603 8.505 -15.966 1.00 82.00 90 TRP A C 1
ATOM 723 O O . TRP A 1 90 ? 5.146 9.100 -16.936 1.00 82.00 90 TRP A O 1
ATOM 733 N N . GLU A 1 91 ? 6.354 7.412 -16.100 1.00 78.69 91 GLU A N 1
ATOM 734 C CA . GLU A 1 91 ? 6.787 6.871 -17.390 1.00 78.69 91 GLU A CA 1
ATOM 735 C C . GLU A 1 91 ? 5.667 6.134 -18.133 1.00 78.69 91 GLU A C 1
ATOM 737 O O . GLU A 1 91 ? 5.631 6.152 -19.361 1.00 78.69 91 GLU A O 1
ATOM 742 N N . GLN A 1 92 ? 4.784 5.445 -17.405 1.00 86.81 92 GLN A N 1
ATOM 743 C CA . GLN A 1 92 ? 3.687 4.639 -17.950 1.00 86.81 92 GLN A CA 1
ATOM 744 C C . GLN A 1 92 ? 2.413 4.802 -17.095 1.00 86.81 92 GLN A C 1
ATOM 746 O O . GLN A 1 92 ? 1.950 3.837 -16.475 1.00 86.81 92 GLN A O 1
ATOM 751 N N . PRO A 1 93 ? 1.813 6.009 -17.048 1.00 87.38 93 PRO A N 1
ATOM 752 C CA . PRO A 1 93 ? 0.724 6.316 -16.121 1.00 87.38 93 PRO A CA 1
ATOM 753 C C . PRO A 1 93 ? -0.500 5.406 -16.299 1.00 87.38 93 PRO A C 1
ATOM 755 O O . PRO A 1 93 ? -1.119 5.015 -15.309 1.00 87.38 93 PRO A O 1
ATOM 758 N N . GLN A 1 94 ? -0.832 5.009 -17.534 1.00 86.00 94 GLN A N 1
ATOM 759 C CA . GLN A 1 94 ? -1.939 4.086 -17.809 1.00 86.00 94 GLN A CA 1
ATOM 760 C C . GLN A 1 94 ? -1.659 2.677 -17.272 1.00 86.00 94 GLN A C 1
ATOM 762 O O . GLN A 1 94 ? -2.472 2.159 -16.509 1.00 86.00 94 GLN A O 1
ATOM 767 N N . LEU A 1 95 ? -0.500 2.086 -17.594 1.00 83.88 95 LEU A N 1
ATOM 768 C CA . LEU A 1 95 ? -0.129 0.743 -17.121 1.00 83.88 95 LEU A CA 1
ATOM 769 C C . LEU A 1 95 ? -0.019 0.694 -15.593 1.00 83.88 95 LEU A C 1
ATOM 771 O O . LEU A 1 95 ? -0.445 -0.274 -14.962 1.00 83.88 95 LEU A O 1
ATOM 775 N N . PHE A 1 96 ? 0.512 1.757 -14.987 1.00 82.25 96 PHE A N 1
ATOM 776 C CA . PHE A 1 96 ? 0.563 1.898 -13.538 1.00 82.25 96 PHE A CA 1
ATOM 777 C C . PHE A 1 96 ? -0.844 1.948 -12.923 1.00 82.25 96 PHE A C 1
ATOM 779 O O . PHE A 1 96 ? -1.142 1.194 -11.995 1.00 82.25 96 PHE A O 1
ATOM 786 N N . ALA A 1 97 ? -1.736 2.787 -13.461 1.00 84.50 97 ALA A N 1
ATOM 787 C CA . ALA A 1 97 ? -3.109 2.900 -12.974 1.00 84.50 97 ALA A CA 1
ATOM 788 C C . ALA A 1 97 ? -3.903 1.594 -13.150 1.00 84.50 97 ALA A C 1
ATOM 790 O O . ALA A 1 97 ? -4.697 1.233 -12.281 1.00 84.50 97 ALA A O 1
ATOM 791 N N . GLU A 1 98 ? -3.695 0.869 -14.248 1.00 85.06 98 GLU A N 1
ATOM 792 C CA . GLU A 1 98 ? -4.299 -0.444 -14.488 1.00 85.06 98 GLU A CA 1
ATOM 793 C C . GLU A 1 98 ? -3.792 -1.498 -13.509 1.00 85.06 98 GLU A C 1
ATOM 795 O O . GLU A 1 98 ? -4.607 -2.196 -12.904 1.00 85.06 98 GLU A O 1
ATOM 800 N N . GLY A 1 99 ? -2.477 -1.566 -13.282 1.00 79.81 99 GLY A N 1
ATOM 801 C CA . GLY A 1 99 ? -1.887 -2.460 -12.288 1.00 79.81 99 GLY A CA 1
ATOM 802 C C . GLY A 1 99 ? -2.421 -2.187 -10.884 1.00 79.81 99 GLY A C 1
ATOM 803 O O . GLY A 1 99 ? -2.781 -3.117 -10.163 1.00 79.81 99 GLY A O 1
ATOM 804 N N . LEU A 1 100 ? -2.570 -0.910 -10.528 1.00 78.88 100 LEU A N 1
ATOM 805 C CA . LEU A 1 100 ? -3.170 -0.498 -9.266 1.00 78.88 100 LEU A CA 1
ATOM 806 C C . LEU A 1 100 ? -4.642 -0.938 -9.180 1.00 78.88 100 LEU A C 1
ATOM 808 O O . LEU A 1 100 ? -5.036 -1.594 -8.218 1.00 78.88 100 LEU A O 1
ATOM 812 N N . ARG A 1 101 ? -5.460 -0.663 -10.205 1.00 80.38 101 ARG A N 1
ATOM 813 C CA . ARG A 1 101 ? -6.866 -1.111 -10.240 1.00 80.38 101 ARG A CA 1
ATOM 814 C C . ARG A 1 101 ? -6.998 -2.630 -10.143 1.00 80.38 101 ARG A C 1
ATOM 816 O O . ARG A 1 101 ? -7.886 -3.104 -9.439 1.00 80.38 101 ARG A O 1
ATOM 823 N N . ALA A 1 102 ? -6.145 -3.383 -10.832 1.00 79.75 102 ALA A N 1
ATOM 824 C CA . ALA A 1 102 ? -6.150 -4.841 -10.797 1.00 79.75 102 ALA A CA 1
ATOM 825 C C . ALA A 1 102 ? -5.775 -5.375 -9.407 1.00 79.75 102 ALA A C 1
ATOM 827 O O . ALA A 1 102 ? -6.461 -6.260 -8.895 1.00 79.75 102 ALA A O 1
ATOM 828 N N . ALA A 1 103 ? -4.773 -4.774 -8.757 1.00 75.00 103 ALA A N 1
ATOM 829 C CA . ALA A 1 103 ? -4.388 -5.115 -7.391 1.00 75.00 103 ALA A CA 1
ATOM 830 C C . ALA A 1 103 ? -5.504 -4.860 -6.370 1.00 75.00 103 ALA A C 1
ATOM 832 O O . ALA A 1 103 ? -5.729 -5.673 -5.480 1.00 75.00 103 ALA A O 1
ATOM 833 N N . PHE A 1 104 ? -6.235 -3.752 -6.509 1.00 73.12 104 PHE A N 1
ATOM 834 C CA . PHE A 1 104 ? -7.354 -3.437 -5.618 1.00 73.12 104 PHE A CA 1
ATOM 835 C C . PHE A 1 104 ? -8.646 -4.192 -5.968 1.00 73.12 104 PHE A C 1
ATOM 837 O O . PHE A 1 104 ? -9.522 -4.314 -5.111 1.00 73.12 104 PHE A O 1
ATOM 844 N N . ARG A 1 105 ? -8.789 -4.732 -7.188 1.00 75.06 105 ARG A N 1
ATOM 845 C CA . ARG A 1 105 ? -9.963 -5.534 -7.579 1.00 75.06 105 ARG A CA 1
ATOM 846 C C . ARG A 1 105 ? -10.072 -6.822 -6.763 1.00 75.06 105 ARG A C 1
ATOM 848 O O . ARG A 1 105 ? -11.185 -7.203 -6.427 1.00 75.06 105 ARG A O 1
ATOM 855 N N . SER A 1 106 ? -8.959 -7.469 -6.422 1.00 65.31 106 SER A N 1
ATOM 856 C CA . SER A 1 106 ? -8.967 -8.700 -5.614 1.00 65.31 106 SER A CA 1
ATOM 857 C C . SER A 1 106 ? -9.314 -8.472 -4.135 1.00 65.31 106 SER A C 1
ATOM 859 O O . SER A 1 106 ? -9.460 -9.438 -3.389 1.00 65.31 106 SER A O 1
ATOM 861 N N . LEU A 1 107 ? -9.462 -7.212 -3.707 1.00 63.78 107 LEU A N 1
ATOM 862 C CA . LEU A 1 107 ? -9.817 -6.824 -2.340 1.00 63.78 107 LEU A CA 1
ATOM 863 C C . LEU A 1 107 ? -11.287 -6.408 -2.168 1.00 63.78 107 LEU A C 1
ATOM 865 O O . LEU A 1 107 ? -11.691 -6.121 -1.038 1.00 63.78 107 LEU A O 1
ATOM 869 N N . ARG A 1 108 ? -12.057 -6.335 -3.261 1.00 58.31 108 ARG A N 1
ATOM 870 C CA . ARG A 1 108 ? -13.481 -5.974 -3.256 1.00 58.31 108 ARG A CA 1
ATOM 871 C C . ARG A 1 108 ? -14.392 -7.183 -3.106 1.00 58.31 108 ARG A C 1
ATOM 873 O O . ARG A 1 108 ? -14.059 -8.245 -3.672 1.00 58.31 108 ARG A O 1
#

pLDDT: mean 77.83, std 11.52, range [40.75, 95.0]

Radius of gyration: 16.21 Å; chains: 1; bounding box: 31×28×52 Å

Sequence (108 aa):
MAGKRRRHSASFKAEVALEAAKQTKTIAELAKMFQVHPVQISQWKKQLLDGAASLFPGEIYRAPRSWTERSYRNPIYYNRVDKGGHFAAWEQPQLFAEGLRAAFRSLR

Foldseek 3Di:
DDPDDDDDDLLLLQVLLVVVLVVPDDLVVSCVVSVHDSVSSVVSVVLLVLQADEDAPQEPDDPDPVRSCVVNVHRLYYYYDPHDYNPCCVRPVPVVVVSVVVSCVSSD

Secondary structure (DSSP, 8-state):
-----PPPPHHHHHHHHHHHHS-SS-HHHHHHHHT--HHHHHHHHHHHHHTEEEE-TB-S----HHHHHHHSSS-SEEEE-SS-BTTHHHHSHHHHHHHHHHHHHTT-